Protein AF-A0A2D9XMW1-F1 (afdb_monomer_lite)

Radius of gyration: 30.94 Å; chains: 1; bounding box: 68×42×77 Å

Sequence (129 aa):
MAPSIVASFIDKTKERLKALTVGCVNLGFCFPYWMKLVQGGHTPEKAMQILNPESLIVMYLGAGLGYLLEWICVYISVTLTQKKNKSRLKSIEKEKQHLTEKWGVEVTGNYPVDEHGFLIKTDEAKPAV

Secondary structure (DSSP, 8-state):
-HHHHHHHHH--STT-HHHHHHHHHHHHHHHHHHHHHHHS-S-HHHHHHHT-HHHHHHHHHHHHHHHHHHHHHHHHHHHHHHHHHHHHHHHHHHHHHHHHHHH-GGGSS-S-B-TTS-B--GGG-PPP-

Foldseek 3Di:
DVLLVVLQVPQPDPVSVLSVLLVVQLCVQCVVLVVCCVVVDVDVVSVVVCVDPVNVVSSVVSNVVSNVVVVVVVVVVVVVVVVVVVVVVVVVVVVVVVCCVVPNPVVVPPADADPVRHGDPCVPCDPDD

pLDDT: mean 81.76, std 12.43, range [39.38, 95.81]

Structure (mmCIF, N/CA/C/O backbone):
data_AF-A0A2D9XMW1-F1
#
_entry.id   AF-A0A2D9XMW1-F1
#
loop_
_atom_site.group_PDB
_atom_site.id
_atom_site.type_symbol
_atom_site.label_atom_id
_atom_site.label_alt_id
_atom_site.label_comp_id
_atom_site.label_asym_id
_atom_site.label_entity_id
_atom_site.label_seq_id
_atom_site.pdbx_PDB_ins_code
_atom_site.Cartn_x
_atom_site.Cartn_y
_atom_site.Cartn_z
_atom_site.occupancy
_atom_site.B_iso_or_equiv
_atom_site.auth_seq_id
_atom_site.auth_comp_id
_atom_site.auth_asym_id
_atom_site.auth_atom_id
_atom_site.pdbx_PDB_model_num
ATOM 1 N N . MET A 1 1 ? 4.793 -2.100 -18.105 1.00 75.19 1 MET A N 1
ATOM 2 C CA . MET A 1 1 ? 3.389 -1.616 -18.061 1.00 75.19 1 MET A CA 1
ATOM 3 C C . MET A 1 1 ? 2.327 -2.712 -17.992 1.00 75.19 1 MET A C 1
ATOM 5 O O . MET A 1 1 ? 1.308 -2.472 -17.357 1.00 75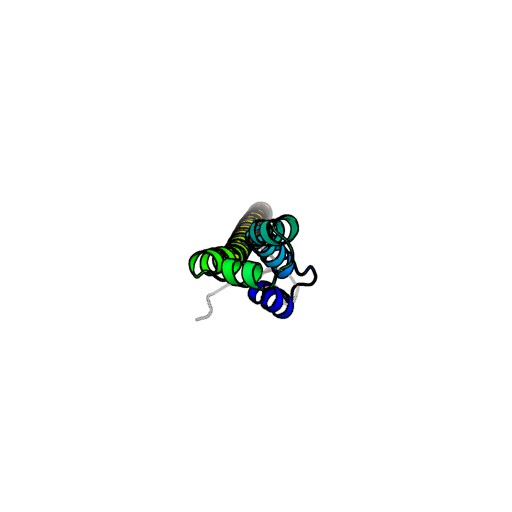.19 1 MET A O 1
ATOM 9 N N . ALA A 1 2 ? 2.534 -3.905 -18.572 1.00 76.56 2 ALA A N 1
ATOM 10 C CA . ALA A 1 2 ? 1.566 -5.012 -18.488 1.00 76.56 2 ALA A CA 1
ATOM 11 C C . ALA 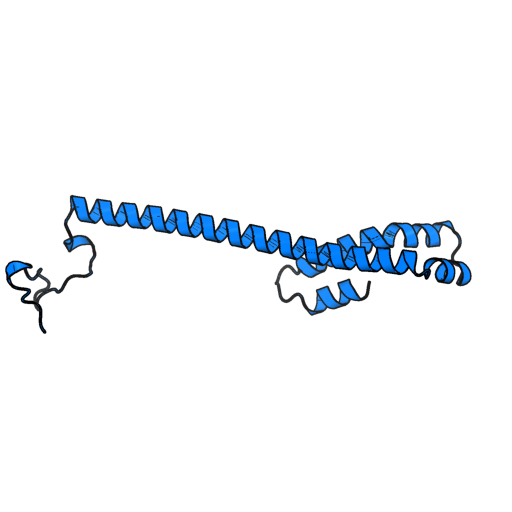A 1 2 ? 1.010 -5.289 -17.065 1.00 76.56 2 ALA A C 1
ATOM 13 O O . ALA A 1 2 ? -0.204 -5.441 -16.942 1.00 76.56 2 ALA A O 1
ATOM 14 N N . PRO A 1 3 ? 1.810 -5.232 -15.976 1.00 73.44 3 PRO A N 1
ATOM 15 C CA . PRO A 1 3 ? 1.284 -5.420 -14.618 1.00 73.44 3 PRO A CA 1
ATOM 16 C C . PRO A 1 3 ? 0.248 -4.374 -14.176 1.00 73.44 3 PRO A C 1
ATOM 18 O O . PRO A 1 3 ? -0.655 -4.696 -13.408 1.00 73.44 3 PRO A O 1
ATOM 21 N N . SER A 1 4 ? 0.358 -3.132 -14.660 1.00 77.38 4 SER A N 1
ATOM 22 C CA . SER A 1 4 ? -0.585 -2.046 -14.352 1.00 77.38 4 SER A CA 1
ATOM 23 C C . SER A 1 4 ? -1.886 -2.185 -15.140 1.00 77.38 4 SER A C 1
ATOM 25 O O . SER A 1 4 ? -2.957 -1.896 -14.618 1.00 77.38 4 SER A O 1
ATOM 27 N N . ILE A 1 5 ? -1.807 -2.688 -16.376 1.00 79.12 5 ILE A N 1
ATOM 28 C CA . ILE A 1 5 ? -2.988 -3.021 -17.184 1.00 79.12 5 ILE A CA 1
ATOM 29 C C . ILE A 1 5 ? -3.767 -4.144 -16.494 1.00 79.12 5 ILE A C 1
ATOM 31 O O . ILE A 1 5 ? -4.968 -4.021 -16.274 1.00 79.12 5 ILE A O 1
ATOM 35 N N . VAL A 1 6 ? -3.067 -5.195 -16.062 1.00 77.94 6 VAL A N 1
ATOM 36 C CA . VAL A 1 6 ? -3.658 -6.295 -15.288 1.00 77.94 6 VAL A CA 1
ATOM 37 C C . VAL A 1 6 ? -4.276 -5.785 -13.979 1.00 77.94 6 VAL A C 1
ATOM 39 O O . VAL A 1 6 ? -5.403 -6.158 -13.661 1.00 77.94 6 VAL A O 1
ATOM 42 N N . ALA A 1 7 ? -3.606 -4.873 -13.264 1.00 78.06 7 ALA A N 1
ATOM 43 C CA . ALA A 1 7 ? -4.168 -4.236 -12.069 1.00 78.06 7 ALA A CA 1
ATOM 44 C C . ALA A 1 7 ? -5.490 -3.511 -12.369 1.00 78.06 7 ALA A C 1
ATOM 46 O O . ALA A 1 7 ? -6.432 -3.612 -11.591 1.00 78.06 7 ALA A O 1
ATOM 47 N N . SER A 1 8 ? -5.581 -2.830 -13.515 1.00 76.00 8 SER A N 1
ATOM 48 C CA . SER A 1 8 ? -6.791 -2.123 -13.947 1.00 76.00 8 SER A CA 1
ATOM 49 C C . SER A 1 8 ? -7.969 -3.048 -14.257 1.00 76.00 8 SER A C 1
ATOM 51 O O . SER A 1 8 ? -9.110 -2.672 -14.001 1.00 76.00 8 SER A O 1
ATOM 53 N N . PHE A 1 9 ? -7.708 -4.263 -14.747 1.00 81.81 9 PHE A N 1
ATOM 54 C CA . PHE A 1 9 ? -8.751 -5.271 -14.966 1.00 81.81 9 PHE A CA 1
ATOM 55 C C . PHE A 1 9 ? -9.171 -5.998 -13.684 1.00 81.81 9 PHE A C 1
ATOM 57 O O . PHE A 1 9 ? -10.329 -6.390 -13.548 1.00 81.81 9 PHE A O 1
ATOM 64 N N . ILE A 1 10 ? -8.241 -6.201 -12.750 1.00 83.50 10 ILE A N 1
ATOM 65 C CA . ILE A 1 10 ? -8.499 -6.918 -11.494 1.00 83.50 10 ILE A CA 1
ATOM 66 C C . ILE A 1 10 ? -9.185 -6.020 -10.459 1.00 83.50 10 ILE A C 1
ATOM 68 O O . ILE A 1 10 ? -9.918 -6.519 -9.603 1.00 83.50 10 ILE A O 1
ATOM 72 N N . ASP A 1 11 ? -8.956 -4.708 -10.512 1.00 78.50 11 ASP A N 1
ATOM 73 C CA . ASP A 1 11 ? -9.514 -3.769 -9.549 1.00 78.50 11 ASP A CA 1
ATOM 74 C C . ASP A 1 11 ? -11.032 -3.594 -9.730 1.00 78.50 11 ASP A C 1
ATOM 76 O O . ASP A 1 11 ? -11.515 -2.896 -10.622 1.00 78.50 11 ASP A O 1
ATOM 80 N N . LYS A 1 12 ? -11.794 -4.245 -8.845 1.00 76.00 12 LYS A N 1
ATOM 81 C CA . LYS A 1 12 ? -13.262 -4.175 -8.786 1.00 76.00 12 LYS A CA 1
ATOM 82 C C . LYS A 1 12 ? -13.773 -3.025 -7.914 1.00 76.00 12 LYS A C 1
ATOM 84 O O . LYS A 1 12 ? -14.985 -2.878 -7.764 1.00 76.00 12 LYS A O 1
ATOM 89 N N . THR A 1 13 ? -12.890 -2.235 -7.297 1.00 78.31 13 THR A N 1
ATOM 90 C CA . THR A 1 13 ? -13.318 -1.113 -6.454 1.00 78.31 13 THR A CA 1
ATOM 91 C C . THR A 1 13 ? -13.872 0.025 -7.312 1.00 78.31 13 THR A C 1
ATOM 93 O O . THR A 1 13 ? -13.389 0.287 -8.413 1.00 78.31 13 THR A O 1
ATOM 96 N N . LYS A 1 14 ? -14.905 0.720 -6.816 1.00 76.44 14 LYS A N 1
ATOM 97 C CA . LYS A 1 14 ? -15.588 1.795 -7.561 1.00 76.44 14 LYS A CA 1
ATOM 98 C C . LYS A 1 14 ? -14.636 2.932 -7.952 1.00 76.44 14 LYS A C 1
ATOM 100 O O . LYS A 1 14 ? -14.769 3.499 -9.030 1.00 76.44 14 LYS A O 1
ATOM 105 N N . GLU A 1 15 ? -13.679 3.234 -7.080 1.00 81.31 15 GLU A N 1
ATOM 106 C CA . GLU A 1 15 ? -12.705 4.318 -7.251 1.00 81.31 15 GLU A CA 1
ATOM 107 C C . GLU A 1 15 ? -11.423 3.878 -7.974 1.00 81.31 15 GLU A C 1
ATOM 109 O O . GLU A 1 15 ? -10.613 4.721 -8.348 1.00 81.31 15 GLU A O 1
ATOM 114 N N . ARG A 1 16 ? -11.240 2.567 -8.198 1.00 82.69 16 ARG A N 1
ATOM 115 C CA . ARG A 1 16 ? -10.080 1.971 -8.881 1.00 82.69 16 ARG A CA 1
ATOM 116 C C . ARG A 1 16 ? -8.717 2.440 -8.347 1.00 82.69 16 ARG A C 1
ATOM 118 O O . ARG A 1 16 ? -7.760 2.642 -9.103 1.00 82.69 16 ARG A O 1
ATOM 125 N N . LEU A 1 17 ? -8.630 2.641 -7.031 1.00 84.56 17 LEU A N 1
ATOM 126 C CA . LEU A 1 17 ? -7.445 3.209 -6.382 1.00 84.56 17 LEU A CA 1
ATOM 127 C C . LEU A 1 17 ? -6.218 2.312 -6.544 1.00 84.56 17 LEU A C 1
ATOM 129 O O . LEU A 1 17 ? -5.114 2.816 -6.734 1.00 84.56 17 LEU A O 1
ATOM 133 N N . LYS A 1 18 ? -6.400 0.988 -6.546 1.00 84.69 18 LYS A N 1
ATOM 134 C CA . LYS A 1 18 ? -5.301 0.038 -6.734 1.00 84.69 18 LYS A CA 1
ATOM 135 C C . LYS A 1 18 ? -4.712 0.161 -8.131 1.00 84.69 18 LYS A C 1
ATOM 137 O O . LYS A 1 18 ? -3.492 0.232 -8.279 1.00 84.69 18 LYS A O 1
ATOM 142 N N . ALA A 1 19 ? -5.567 0.222 -9.149 1.00 87.06 19 ALA A N 1
ATOM 143 C CA . ALA A 1 19 ? -5.124 0.428 -10.522 1.00 87.06 19 ALA A CA 1
ATOM 144 C C . ALA A 1 19 ? -4.344 1.743 -10.673 1.00 87.06 19 ALA A C 1
ATOM 146 O O . ALA A 1 19 ? -3.301 1.768 -11.330 1.00 87.06 19 ALA A O 1
ATOM 147 N N . LEU A 1 20 ? -4.811 2.812 -10.020 1.00 88.19 20 LEU A N 1
ATOM 148 C CA . LEU A 1 20 ? -4.169 4.124 -10.053 1.00 88.19 20 LEU A CA 1
ATOM 149 C C . LEU A 1 20 ? -2.810 4.114 -9.342 1.00 88.19 20 LEU A C 1
ATOM 151 O O . LEU A 1 20 ? -1.819 4.541 -9.929 1.00 88.19 20 LEU A O 1
ATOM 155 N N . THR A 1 21 ? -2.715 3.574 -8.124 1.00 89.44 21 THR A N 1
ATOM 156 C CA . THR A 1 21 ? -1.447 3.494 -7.380 1.00 89.44 21 THR A CA 1
ATOM 157 C C . THR A 1 21 ? -0.416 2.642 -8.117 1.00 89.44 21 THR A C 1
ATOM 159 O O . THR A 1 21 ? 0.704 3.097 -8.350 1.00 89.44 21 THR A O 1
ATOM 162 N N . VAL A 1 22 ? -0.789 1.433 -8.552 1.00 90.38 22 VAL A N 1
ATOM 163 C CA . VAL A 1 22 ? 0.117 0.542 -9.296 1.00 90.38 22 VAL A CA 1
ATOM 164 C C . VAL A 1 22 ? 0.502 1.156 -10.645 1.00 90.38 22 VAL A C 1
ATOM 166 O O . VAL A 1 22 ? 1.645 1.027 -11.081 1.00 90.38 22 VAL A O 1
ATOM 169 N N . GLY A 1 23 ? -0.426 1.840 -11.316 1.00 89.19 23 GLY A N 1
ATOM 170 C CA . GLY A 1 23 ? -0.180 2.561 -12.563 1.00 89.19 23 GLY A CA 1
ATOM 171 C C . GLY A 1 23 ? 0.839 3.684 -12.400 1.00 89.19 23 GLY A C 1
ATOM 172 O O . GLY A 1 23 ? 1.859 3.682 -13.086 1.00 89.19 23 GLY A O 1
ATOM 173 N N . CYS A 1 24 ? 0.597 4.600 -11.463 1.00 90.12 24 CYS A N 1
ATOM 174 C CA . CYS A 1 24 ? 1.449 5.764 -11.225 1.00 90.12 24 CYS A CA 1
ATOM 175 C C . CYS A 1 24 ? 2.855 5.371 -10.762 1.00 90.12 24 CYS A C 1
ATOM 177 O O . CYS A 1 24 ? 3.835 5.913 -11.270 1.00 90.12 24 CYS A O 1
ATOM 179 N N . VAL A 1 25 ? 2.972 4.407 -9.842 1.00 92.25 25 VAL A N 1
ATOM 180 C CA . VAL A 1 25 ? 4.282 3.950 -9.352 1.00 92.25 25 VAL A CA 1
ATOM 181 C C . VAL A 1 25 ? 5.058 3.262 -10.474 1.00 92.25 25 VAL A C 1
ATOM 183 O O . VAL A 1 25 ? 6.206 3.618 -10.725 1.00 92.25 25 VAL A O 1
ATOM 186 N N . ASN A 1 26 ? 4.433 2.345 -11.221 1.00 91.06 26 ASN A N 1
ATOM 187 C CA . ASN A 1 26 ? 5.090 1.687 -12.353 1.00 91.06 26 ASN A CA 1
ATOM 188 C C . ASN A 1 26 ? 5.519 2.708 -13.424 1.00 91.06 26 ASN A C 1
ATOM 190 O O . ASN A 1 26 ? 6.633 2.636 -13.939 1.00 91.06 26 ASN A O 1
ATOM 194 N N . LEU A 1 27 ? 4.661 3.686 -13.740 1.00 89.19 27 LEU A N 1
ATOM 195 C CA . LEU A 1 27 ? 4.981 4.749 -14.695 1.00 89.19 27 LEU A CA 1
ATOM 196 C C . LEU A 1 27 ? 6.169 5.577 -14.211 1.00 89.19 27 LEU A C 1
ATOM 198 O O . LEU A 1 27 ? 7.072 5.817 -15.003 1.00 89.19 27 LEU A O 1
ATOM 202 N N . GLY A 1 28 ? 6.225 5.938 -12.927 1.00 89.75 28 GLY A N 1
ATOM 203 C CA . GLY A 1 28 ? 7.363 6.652 -12.343 1.00 89.75 28 GLY A CA 1
ATOM 204 C C . GLY A 1 28 ? 8.695 5.922 -12.539 1.00 89.75 28 GLY A C 1
ATOM 205 O O . GLY A 1 28 ? 9.689 6.544 -12.904 1.00 89.75 28 GLY A O 1
ATOM 206 N N . PHE A 1 29 ? 8.710 4.594 -12.395 1.00 88.75 29 PHE A N 1
ATOM 207 C CA . PHE A 1 29 ? 9.908 3.779 -12.636 1.00 88.75 29 PHE A CA 1
ATOM 208 C C . PHE A 1 29 ? 10.249 3.621 -14.124 1.00 88.75 29 PHE A C 1
ATOM 210 O O . PHE A 1 29 ? 11.423 3.545 -14.484 1.00 88.75 29 PHE A O 1
ATOM 217 N N . CYS A 1 30 ? 9.254 3.605 -15.011 1.00 87.88 30 CYS A N 1
ATOM 218 C CA . CYS A 1 30 ? 9.486 3.584 -16.458 1.00 87.88 30 CYS A CA 1
ATOM 219 C C . CYS A 1 30 ? 9.823 4.967 -17.046 1.00 87.88 30 CYS A C 1
ATOM 221 O O . CYS A 1 30 ? 10.427 5.043 -18.117 1.00 87.88 30 CYS A O 1
ATOM 223 N N . PHE A 1 31 ? 9.476 6.052 -16.352 1.00 89.50 31 PHE A N 1
ATOM 224 C CA . PHE A 1 31 ? 9.661 7.433 -16.792 1.00 89.50 31 PHE A CA 1
ATOM 225 C C . PHE A 1 31 ? 11.103 7.796 -17.196 1.00 89.50 31 PHE A C 1
ATOM 227 O O . PHE A 1 31 ? 11.271 8.343 -18.286 1.00 89.50 31 PHE A O 1
ATOM 234 N N . PRO A 1 32 ? 12.167 7.477 -16.426 1.00 87.62 32 PRO A N 1
ATOM 235 C CA . PRO A 1 32 ? 13.534 7.832 -16.822 1.00 87.62 32 PRO A CA 1
ATOM 236 C C . PRO A 1 32 ? 13.978 7.141 -18.117 1.00 87.62 32 PRO A C 1
ATOM 238 O O . PRO A 1 32 ? 14.693 7.733 -18.925 1.00 87.62 32 PRO A O 1
ATOM 241 N N . TYR A 1 33 ? 13.531 5.905 -18.348 1.00 85.94 33 TYR A N 1
ATOM 242 C CA . TYR A 1 33 ? 13.824 5.165 -19.577 1.00 85.94 33 TYR A CA 1
ATOM 243 C C . TYR A 1 33 ? 13.090 5.760 -20.775 1.00 85.94 33 TYR A C 1
ATOM 245 O O . TYR A 1 33 ? 13.672 5.904 -21.850 1.00 85.94 33 TYR A O 1
ATOM 253 N N . TRP A 1 34 ? 11.837 6.170 -20.571 1.00 85.44 34 TRP A N 1
ATOM 254 C CA . TRP A 1 34 ? 11.085 6.893 -21.587 1.00 85.44 34 TRP A CA 1
ATOM 255 C C . TRP A 1 34 ? 11.747 8.234 -21.930 1.00 85.44 34 TRP A C 1
ATOM 257 O O . TRP A 1 34 ? 11.953 8.524 -23.107 1.00 85.44 34 TRP A O 1
ATOM 267 N N . MET A 1 35 ? 12.189 8.999 -20.927 1.00 87.56 35 MET A N 1
ATOM 268 C CA . MET A 1 35 ? 12.890 10.269 -21.141 1.00 87.56 35 MET A CA 1
ATOM 269 C C . MET A 1 35 ? 14.202 10.081 -21.916 1.00 87.56 35 MET A C 1
ATOM 271 O O . MET A 1 35 ? 14.494 10.850 -22.833 1.00 87.56 35 MET A O 1
ATOM 275 N N . LYS A 1 36 ? 14.956 9.014 -21.615 1.00 84.69 36 LYS A N 1
ATOM 276 C CA . LYS A 1 36 ? 16.164 8.626 -22.366 1.00 84.69 36 LYS A CA 1
ATOM 277 C C . LYS A 1 36 ? 15.878 8.380 -23.848 1.00 84.69 36 LYS A C 1
ATOM 279 O O . LYS A 1 36 ? 16.700 8.736 -24.689 1.00 84.69 36 LYS A O 1
ATOM 284 N N . LEU A 1 37 ? 14.728 7.787 -24.167 1.00 85.06 37 LEU A N 1
ATOM 285 C CA . LEU A 1 37 ? 14.315 7.520 -25.545 1.00 85.06 37 LEU A CA 1
ATOM 286 C C . LEU A 1 37 ? 13.850 8.794 -26.266 1.00 85.06 37 LEU A C 1
ATOM 288 O O . LEU A 1 37 ? 14.160 8.977 -27.439 1.00 85.06 37 LEU A O 1
ATOM 292 N N . VAL A 1 38 ? 13.140 9.686 -25.568 1.00 86.38 38 VAL A N 1
ATOM 293 C CA . VAL A 1 38 ? 12.677 10.968 -26.126 1.00 86.38 38 VAL A CA 1
ATOM 294 C C . VAL A 1 38 ? 13.852 11.901 -26.430 1.00 86.38 38 VAL A C 1
ATOM 296 O O . VAL A 1 38 ? 13.900 12.497 -27.499 1.00 86.38 38 VAL A O 1
ATOM 299 N N . GLN A 1 39 ? 14.828 12.000 -25.525 1.00 85.12 39 GLN A N 1
ATOM 300 C CA . GLN A 1 39 ? 16.002 12.863 -25.708 1.00 85.12 39 GLN A CA 1
ATOM 301 C C . GLN A 1 39 ? 17.072 12.245 -26.621 1.00 85.12 39 GLN A C 1
ATOM 303 O O . GLN A 1 39 ? 17.849 12.961 -27.245 1.00 85.12 39 GLN A O 1
ATOM 308 N N . GLY A 1 40 ? 17.148 10.914 -26.678 1.00 73.81 40 GLY A N 1
ATOM 309 C CA . GLY A 1 40 ? 18.234 10.182 -27.329 1.00 73.81 40 GLY A CA 1
ATOM 310 C C . GLY A 1 40 ? 18.074 9.943 -28.831 1.00 73.81 40 GLY A C 1
ATOM 311 O O . GLY A 1 40 ? 18.980 9.336 -29.408 1.00 73.81 40 GLY A O 1
ATOM 312 N N . GLY A 1 41 ? 16.970 10.393 -29.435 1.00 71.62 41 GLY A N 1
ATOM 313 C CA . GLY A 1 41 ? 16.571 10.082 -30.808 1.00 71.62 41 GLY A CA 1
ATOM 314 C C . GLY A 1 41 ? 15.701 8.824 -30.878 1.00 71.62 41 GLY A C 1
ATOM 315 O O . GLY A 1 41 ? 16.010 7.805 -30.260 1.00 71.62 41 GLY A O 1
ATOM 316 N N . HIS A 1 42 ? 14.601 8.898 -31.632 1.00 75.75 42 HIS A N 1
ATOM 317 C CA . HIS A 1 42 ? 13.604 7.831 -31.772 1.00 75.75 42 HIS A CA 1
ATOM 318 C C . HIS A 1 42 ? 14.068 6.712 -32.718 1.00 75.75 42 HIS A C 1
ATOM 320 O O . HIS A 1 42 ? 13.404 6.421 -33.711 1.00 75.75 42 HIS A O 1
ATOM 326 N N . THR A 1 43 ? 15.219 6.099 -32.442 1.00 82.19 43 THR A N 1
ATOM 327 C CA . THR A 1 43 ? 15.710 4.965 -33.231 1.00 82.19 43 THR A CA 1
ATOM 328 C C . THR A 1 43 ? 15.388 3.628 -32.554 1.00 82.19 43 THR A C 1
ATOM 330 O O . THR A 1 43 ? 15.476 3.511 -31.323 1.00 82.19 43 THR A O 1
ATOM 333 N N . PRO A 1 44 ? 15.006 2.595 -33.328 1.00 76.75 44 PRO A N 1
ATOM 334 C CA . PRO A 1 44 ? 14.681 1.277 -32.786 1.00 76.75 44 PRO A CA 1
ATOM 335 C C . PRO A 1 44 ? 15.875 0.622 -32.071 1.00 76.75 44 PRO A C 1
ATOM 337 O O . PRO A 1 44 ? 15.685 -0.087 -31.084 1.00 76.75 44 PRO A O 1
ATOM 340 N N . GLU A 1 45 ? 17.112 0.924 -32.472 1.00 80.38 45 GLU A N 1
ATOM 341 C CA . GLU A 1 45 ? 18.325 0.413 -31.822 1.00 80.38 45 GLU A CA 1
ATOM 342 C C . GLU A 1 45 ? 18.448 0.903 -30.372 1.00 80.38 45 GLU A C 1
ATOM 344 O O . GLU A 1 45 ? 18.849 0.147 -29.484 1.00 80.38 45 GLU A O 1
ATOM 349 N N . LYS A 1 46 ? 18.053 2.152 -30.093 1.00 76.19 46 LYS A N 1
ATOM 350 C CA . LYS A 1 46 ? 18.065 2.688 -28.724 1.00 76.19 46 LYS A CA 1
ATOM 351 C C . LYS A 1 46 ? 16.943 2.135 -27.862 1.00 76.19 46 LYS A C 1
ATOM 353 O O . LYS A 1 46 ? 17.144 1.945 -26.664 1.00 76.19 46 LYS A O 1
ATOM 358 N N . ALA A 1 47 ? 15.792 1.826 -28.454 1.00 77.38 47 ALA A N 1
ATOM 359 C CA . ALA A 1 47 ? 14.730 1.118 -27.746 1.00 77.38 47 ALA A CA 1
ATOM 360 C C . ALA A 1 47 ? 15.194 -0.285 -27.313 1.00 77.38 47 ALA A C 1
ATOM 362 O O . ALA A 1 47 ? 14.942 -0.692 -26.180 1.00 77.38 47 ALA A O 1
ATOM 363 N N . MET A 1 48 ? 15.953 -0.982 -28.164 1.00 81.38 48 MET A N 1
ATOM 364 C CA . MET A 1 48 ? 16.537 -2.286 -27.831 1.00 81.38 48 MET A CA 1
ATOM 365 C C . MET A 1 48 ? 17.610 -2.196 -26.740 1.00 81.38 48 MET A C 1
ATOM 367 O O . MET A 1 48 ? 17.649 -3.053 -25.864 1.00 81.38 48 MET A O 1
ATOM 371 N N . GLN A 1 49 ? 18.418 -1.130 -26.711 1.00 79.25 49 GLN A N 1
ATOM 372 C CA . GLN A 1 49 ? 19.368 -0.889 -25.611 1.00 79.25 49 GLN A CA 1
ATOM 373 C C . GLN A 1 49 ? 18.686 -0.640 -24.258 1.00 79.25 49 GLN A C 1
ATOM 375 O O . GLN A 1 49 ? 19.279 -0.878 -23.209 1.00 79.25 49 GLN A O 1
ATOM 380 N N . ILE A 1 50 ? 17.443 -0.153 -24.251 1.00 78.81 50 ILE A N 1
ATOM 381 C CA . ILE A 1 50 ? 16.650 -0.008 -23.022 1.00 78.81 50 ILE A CA 1
ATOM 382 C C . ILE A 1 50 ? 16.117 -1.367 -22.551 1.00 78.81 50 ILE A C 1
ATOM 384 O O . ILE A 1 50 ? 15.790 -1.507 -21.376 1.00 78.81 50 ILE A O 1
ATOM 388 N N . LEU A 1 51 ? 16.079 -2.385 -23.411 1.00 81.50 51 LEU A N 1
ATOM 389 C CA . LEU A 1 51 ? 15.620 -3.736 -23.090 1.00 81.50 51 LEU A CA 1
ATOM 390 C C . LEU A 1 51 ? 16.727 -4.619 -22.481 1.00 81.50 51 LEU A C 1
ATOM 392 O O . LEU A 1 51 ? 16.750 -5.832 -22.674 1.00 81.50 51 LEU A O 1
ATOM 396 N N . ASN A 1 52 ? 17.649 -4.011 -21.735 1.00 86.06 52 ASN A N 1
ATOM 397 C 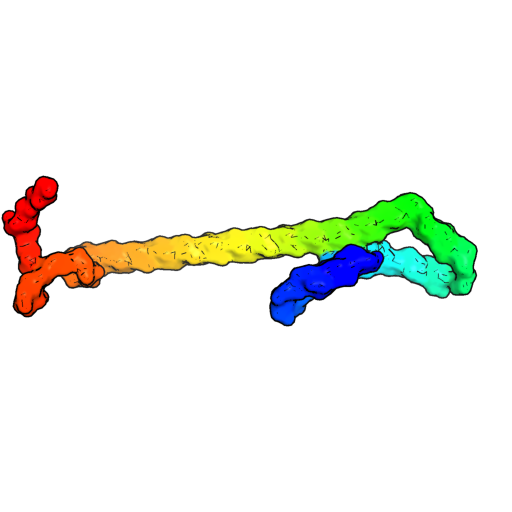CA . ASN A 1 52 ? 18.650 -4.737 -20.966 1.00 86.06 52 ASN A CA 1
ATOM 398 C C . ASN A 1 52 ? 18.002 -5.464 -19.765 1.00 86.06 52 ASN A C 1
ATOM 400 O O . ASN A 1 52 ? 16.985 -5.020 -19.227 1.00 86.06 52 ASN A O 1
ATOM 404 N N . PRO A 1 53 ? 18.587 -6.574 -19.288 1.00 84.38 53 PRO A N 1
ATOM 405 C CA . PRO A 1 53 ? 18.040 -7.320 -18.153 1.00 84.38 53 PRO A CA 1
ATOM 406 C C . PRO A 1 53 ? 17.927 -6.469 -16.878 1.00 84.38 53 PRO A C 1
ATOM 408 O O . PRO A 1 53 ? 16.938 -6.569 -16.155 1.00 84.38 53 PRO A O 1
ATOM 411 N N . GLU A 1 54 ? 18.883 -5.571 -16.631 1.00 86.12 54 GLU A N 1
ATOM 412 C CA . GLU A 1 54 ? 18.865 -4.668 -15.472 1.00 86.12 54 GLU A CA 1
ATOM 413 C C . GLU A 1 54 ? 17.675 -3.699 -15.491 1.00 86.12 54 GLU A C 1
ATOM 415 O O . GLU A 1 54 ? 16.980 -3.530 -14.489 1.00 86.12 54 GLU A O 1
ATOM 420 N N . SER A 1 55 ? 17.397 -3.074 -16.636 1.00 85.00 55 SER A N 1
ATOM 421 C CA . SER A 1 55 ? 16.285 -2.130 -16.775 1.00 85.00 55 SER A CA 1
ATOM 422 C C . SER A 1 55 ? 14.934 -2.829 -16.686 1.00 85.00 55 SER A C 1
ATOM 424 O O . SER A 1 55 ? 14.015 -2.287 -16.075 1.00 85.00 55 SER A O 1
ATOM 426 N N . LEU A 1 56 ? 14.812 -4.049 -17.218 1.00 85.44 56 LEU A N 1
ATOM 427 C CA . LEU A 1 56 ? 13.606 -4.859 -17.049 1.00 85.44 56 LEU A CA 1
ATOM 428 C C . LEU A 1 56 ? 13.328 -5.148 -15.570 1.00 85.44 56 LEU A C 1
ATOM 430 O O . LEU A 1 56 ? 12.194 -4.965 -15.127 1.00 85.44 56 LEU A O 1
ATOM 434 N N . ILE A 1 57 ? 14.349 -5.521 -14.791 1.00 88.12 57 ILE A N 1
ATOM 435 C CA . ILE A 1 57 ? 14.205 -5.749 -13.346 1.00 88.12 57 ILE A CA 1
ATOM 436 C C . ILE A 1 57 ? 13.679 -4.488 -12.657 1.00 88.12 57 ILE A C 1
ATOM 438 O O . ILE A 1 57 ? 12.702 -4.566 -11.917 1.00 88.12 57 ILE A O 1
ATOM 442 N N . VAL A 1 58 ? 14.256 -3.317 -12.941 1.00 87.88 58 VAL A N 1
ATOM 443 C CA . VAL A 1 58 ? 13.819 -2.043 -12.343 1.00 87.88 58 VAL A CA 1
ATOM 444 C C . VAL A 1 58 ? 12.370 -1.702 -12.713 1.00 87.88 58 VAL A C 1
ATOM 446 O O . VAL A 1 58 ? 11.591 -1.297 -11.848 1.00 87.88 58 VAL A O 1
ATOM 449 N N . MET A 1 59 ? 11.967 -1.911 -13.969 1.00 85.94 59 MET A N 1
ATOM 450 C CA . MET A 1 59 ? 10.583 -1.674 -14.400 1.00 85.94 59 MET A CA 1
ATOM 451 C C . MET A 1 59 ? 9.591 -2.618 -13.705 1.00 85.94 59 MET A C 1
ATOM 453 O O . MET A 1 59 ? 8.522 -2.188 -13.271 1.00 85.94 59 MET A O 1
ATOM 457 N N . TYR A 1 60 ? 9.930 -3.902 -13.558 1.00 87.81 60 TYR A N 1
ATOM 458 C CA . TYR A 1 60 ? 9.076 -4.853 -12.840 1.00 87.81 60 TYR A CA 1
ATOM 459 C C . TYR A 1 60 ? 9.077 -4.624 -11.323 1.00 87.81 60 TYR A C 1
ATOM 461 O O . TYR A 1 60 ? 8.037 -4.808 -10.687 1.00 87.81 60 TYR A O 1
ATOM 469 N N . LEU A 1 61 ? 10.182 -4.146 -10.745 1.00 89.69 61 LEU A N 1
ATOM 470 C CA . LEU A 1 61 ? 10.239 -3.713 -9.347 1.00 89.69 61 LEU A CA 1
ATOM 471 C C . LEU A 1 61 ? 9.286 -2.547 -9.082 1.00 89.69 61 LEU A C 1
ATOM 473 O O . LEU A 1 61 ? 8.575 -2.575 -8.081 1.00 89.69 61 LEU A O 1
ATOM 477 N N . GLY A 1 62 ? 9.195 -1.572 -9.992 1.00 88.19 62 GLY A N 1
ATOM 478 C CA . GLY A 1 62 ? 8.219 -0.483 -9.888 1.00 88.19 62 GLY A CA 1
ATOM 479 C C . GLY A 1 62 ? 6.776 -0.990 -9.809 1.00 88.19 62 GLY A C 1
ATOM 480 O O . GLY A 1 62 ? 5.996 -0.546 -8.965 1.00 88.19 62 GLY A O 1
ATOM 481 N N . ALA A 1 63 ? 6.423 -1.988 -10.625 1.00 86.31 63 ALA A N 1
ATOM 482 C CA . ALA A 1 63 ? 5.119 -2.641 -10.533 1.00 86.31 63 ALA A CA 1
ATOM 483 C C . ALA A 1 63 ? 4.913 -3.360 -9.188 1.00 86.31 63 ALA A C 1
ATOM 485 O O . ALA A 1 63 ? 3.866 -3.191 -8.562 1.00 86.31 63 ALA A O 1
ATOM 486 N N . GLY A 1 64 ? 5.903 -4.13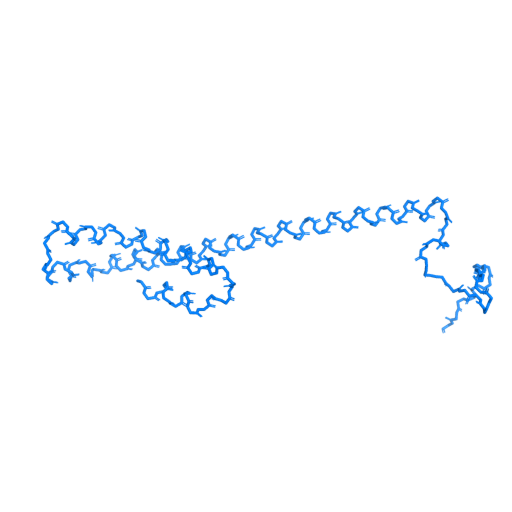4 -8.732 1.00 89.00 64 GLY A N 1
ATOM 487 C CA . GLY A 1 64 ? 5.846 -4.849 -7.453 1.00 89.00 64 GLY A CA 1
ATOM 488 C C . GLY A 1 64 ? 5.703 -3.911 -6.252 1.00 89.00 64 GLY A C 1
ATOM 489 O O . GLY A 1 64 ? 4.869 -4.146 -5.379 1.00 89.00 64 GLY A O 1
ATOM 490 N N . LEU A 1 65 ? 6.443 -2.800 -6.244 1.00 92.56 65 LEU A N 1
ATOM 491 C CA . LEU A 1 65 ? 6.340 -1.764 -5.217 1.00 92.56 65 LEU A CA 1
ATOM 492 C C . LEU A 1 65 ? 4.963 -1.101 -5.201 1.00 92.56 65 LEU A C 1
ATOM 494 O O . LEU A 1 65 ? 4.429 -0.839 -4.127 1.00 92.56 65 LEU A O 1
ATOM 498 N N . GLY A 1 66 ? 4.355 -0.881 -6.370 1.00 89.88 66 GLY A N 1
ATOM 499 C CA . GLY A 1 66 ? 2.984 -0.382 -6.458 1.00 89.88 66 GLY A CA 1
ATOM 500 C C . GLY A 1 66 ? 1.979 -1.290 -5.741 1.00 89.88 66 GLY A C 1
ATOM 501 O O . GLY A 1 66 ? 1.140 -0.803 -4.985 1.00 89.88 66 GLY A O 1
ATOM 502 N N . TYR A 1 67 ? 2.089 -2.611 -5.927 1.00 89.81 67 TYR A N 1
ATOM 503 C CA . TYR A 1 67 ? 1.241 -3.584 -5.224 1.00 89.81 67 TYR A CA 1
ATOM 504 C C . TYR A 1 67 ? 1.524 -3.623 -3.722 1.00 89.81 67 TYR A C 1
ATOM 506 O O . TYR A 1 67 ? 0.597 -3.682 -2.917 1.00 89.81 67 TYR A O 1
ATOM 514 N N . LEU A 1 68 ? 2.798 -3.551 -3.337 1.00 93.12 68 LEU A N 1
ATOM 515 C CA . LEU A 1 68 ? 3.200 -3.528 -1.935 1.00 93.12 68 LEU A CA 1
ATOM 516 C C . LEU A 1 68 ? 2.623 -2.301 -1.211 1.00 93.12 68 LEU A C 1
ATOM 518 O O . LEU A 1 68 ? 2.097 -2.428 -0.106 1.00 93.12 68 LEU A O 1
ATOM 522 N N . LEU A 1 69 ? 2.664 -1.125 -1.844 1.00 92.31 69 LEU A N 1
ATOM 523 C CA . LEU A 1 69 ? 2.073 0.099 -1.299 1.00 92.31 69 LEU A CA 1
ATOM 524 C C . LEU A 1 69 ? 0.557 -0.017 -1.122 1.00 92.31 69 LEU A C 1
ATOM 526 O O . LEU A 1 69 ? 0.032 0.393 -0.084 1.00 92.31 69 LEU A O 1
ATOM 530 N N . GLU A 1 70 ? -0.139 -0.604 -2.097 1.00 89.62 70 GLU A N 1
ATO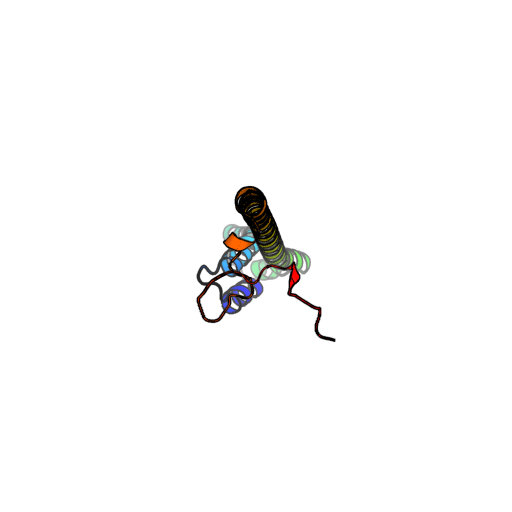M 531 C CA . GLU A 1 70 ? -1.578 -0.857 -1.989 1.00 89.62 70 GLU A CA 1
ATOM 532 C C . GLU A 1 70 ? -1.899 -1.742 -0.780 1.00 89.62 70 GLU A C 1
ATOM 534 O O . GLU A 1 70 ? -2.729 -1.375 0.053 1.00 89.62 70 GLU A O 1
ATOM 539 N N . TRP A 1 71 ? -1.184 -2.857 -0.623 1.00 90.75 71 TRP A N 1
ATOM 540 C CA . TRP A 1 71 ? -1.373 -3.764 0.508 1.00 90.75 71 TRP A CA 1
ATOM 541 C C . TRP A 1 71 ? -1.137 -3.100 1.860 1.00 90.75 71 TRP A C 1
ATOM 543 O O . TRP A 1 71 ? -1.939 -3.284 2.778 1.00 90.75 71 TRP A O 1
ATOM 553 N N . ILE A 1 72 ? -0.078 -2.298 1.989 1.00 94.31 72 ILE A N 1
ATOM 554 C CA . ILE A 1 72 ? 0.197 -1.562 3.228 1.00 94.31 72 ILE A CA 1
ATOM 555 C C . ILE A 1 72 ? -0.955 -0.606 3.549 1.00 94.31 72 ILE A C 1
ATOM 557 O O . ILE A 1 72 ? -1.428 -0.567 4.688 1.00 94.31 72 ILE A O 1
ATOM 561 N N . CYS A 1 73 ? -1.437 0.143 2.557 1.00 91.00 73 CYS A N 1
ATOM 562 C CA . CYS A 1 73 ? -2.512 1.110 2.756 1.00 91.00 73 CYS A CA 1
ATOM 563 C C . CYS A 1 73 ? -3.817 0.428 3.203 1.00 91.00 73 CYS A C 1
ATOM 565 O O . CYS A 1 73 ? -4.450 0.858 4.177 1.00 91.00 73 CYS A O 1
ATOM 567 N N . VAL A 1 74 ? -4.184 -0.682 2.554 1.00 90.31 74 VAL A N 1
ATOM 568 C CA . VAL A 1 74 ? -5.355 -1.490 2.925 1.00 90.31 74 VAL A CA 1
ATOM 569 C C . VAL A 1 74 ? -5.204 -2.052 4.339 1.00 90.31 74 VAL A C 1
ATOM 571 O O . VAL A 1 74 ? -6.119 -1.917 5.156 1.00 90.31 74 VAL A O 1
ATOM 574 N N . TYR A 1 75 ? -4.042 -2.617 4.669 1.00 93.94 75 TYR A N 1
ATOM 575 C CA . TYR A 1 75 ? -3.777 -3.190 5.989 1.00 93.94 75 TYR A CA 1
ATOM 576 C C . TYR A 1 75 ? -3.924 -2.158 7.116 1.00 93.94 75 TYR A C 1
ATOM 578 O O . TYR A 1 75 ? -4.596 -2.409 8.125 1.00 93.94 75 TYR A O 1
ATOM 586 N N . ILE A 1 76 ? -3.348 -0.966 6.933 1.00 95.56 76 ILE A N 1
ATOM 587 C CA . ILE A 1 76 ? -3.468 0.136 7.894 1.00 95.56 76 ILE A CA 1
ATOM 588 C C . ILE A 1 76 ? -4.935 0.554 8.043 1.00 95.56 76 ILE A C 1
ATOM 590 O O . ILE A 1 76 ? -5.431 0.679 9.166 1.00 95.56 76 ILE A O 1
ATOM 594 N N . SER A 1 77 ? -5.651 0.713 6.930 1.00 93.19 77 SER A N 1
ATOM 595 C CA . SER A 1 77 ? -7.048 1.165 6.921 1.00 93.19 77 SER A CA 1
ATOM 596 C C . SER A 1 77 ? -7.974 0.201 7.667 1.00 93.19 77 SER A C 1
ATOM 598 O O . SER A 1 77 ? -8.788 0.619 8.501 1.00 93.19 77 SER A O 1
ATOM 600 N N . VAL A 1 78 ? -7.805 -1.104 7.438 1.00 93.94 78 VAL A N 1
ATOM 601 C CA . VAL A 1 78 ? -8.547 -2.156 8.146 1.00 93.94 78 VAL A CA 1
ATOM 602 C C . VAL A 1 78 ? -8.213 -2.138 9.636 1.00 93.94 78 VAL A C 1
ATOM 604 O O . VAL A 1 78 ? -9.119 -2.134 10.472 1.00 93.94 78 VAL A O 1
ATOM 607 N N . THR A 1 79 ? -6.930 -2.055 9.990 1.00 94.94 79 THR A N 1
ATOM 608 C CA . THR A 1 79 ? -6.487 -2.056 11.391 1.00 94.94 79 THR A CA 1
ATOM 609 C C . THR A 1 79 ? -7.046 -0.865 12.173 1.00 94.94 79 THR A C 1
ATOM 611 O O . THR A 1 79 ? -7.532 -1.024 13.296 1.00 94.94 79 THR A O 1
ATOM 614 N N . LEU A 1 80 ? -7.015 0.336 11.588 1.00 95.81 80 LEU A N 1
ATOM 615 C CA . LEU A 1 80 ? -7.562 1.544 12.212 1.00 95.81 80 LEU A CA 1
ATOM 616 C C . LEU A 1 80 ? -9.076 1.447 12.400 1.00 95.81 80 LEU A C 1
ATOM 618 O O . LEU A 1 80 ? -9.590 1.792 13.467 1.00 95.81 80 LEU A O 1
ATOM 622 N N . THR A 1 81 ? -9.785 0.935 11.396 1.00 95.00 81 THR A N 1
ATOM 623 C CA . THR A 1 81 ? -11.240 0.751 11.456 1.00 95.00 81 THR A CA 1
ATOM 624 C C . THR A 1 81 ? -11.628 -0.255 12.535 1.00 95.00 81 THR A C 1
ATOM 626 O O . THR A 1 81 ? -12.497 0.026 13.360 1.00 95.00 81 THR A O 1
ATOM 629 N N . GLN A 1 82 ? -10.934 -1.393 12.617 1.00 94.88 82 GLN A N 1
ATOM 630 C CA . GLN A 1 82 ? -11.185 -2.383 13.664 1.00 94.88 82 GLN A CA 1
ATOM 631 C C . GLN A 1 82 ? -10.915 -1.826 15.066 1.00 94.88 82 GLN A C 1
ATOM 633 O O . GLN A 1 82 ? -11.712 -2.050 15.977 1.00 94.88 82 GLN A O 1
ATOM 638 N N . LYS A 1 83 ? -9.825 -1.069 15.252 1.00 94.69 83 LYS A N 1
ATOM 639 C CA . LYS A 1 83 ? -9.522 -0.415 16.536 1.00 94.69 83 LYS A CA 1
ATOM 640 C C . LYS A 1 83 ? -10.621 0.568 16.941 1.00 94.69 83 LYS A C 1
ATOM 642 O O . LYS A 1 83 ? -11.074 0.532 18.085 1.00 94.69 83 LYS A O 1
ATOM 647 N N . LYS A 1 84 ? -11.091 1.402 16.006 1.00 94.06 84 LYS A N 1
ATOM 648 C CA . LYS A 1 84 ? -12.210 2.327 16.242 1.00 94.06 84 LYS A CA 1
ATOM 649 C C . LYS A 1 84 ? -13.481 1.572 16.628 1.00 94.06 84 LYS A C 1
ATOM 651 O O . LYS A 1 84 ? -14.092 1.910 17.637 1.00 94.06 84 LYS A O 1
ATOM 656 N N . ASN A 1 85 ? -13.835 0.519 15.894 1.00 93.81 85 ASN A N 1
ATOM 657 C CA . ASN A 1 85 ? -15.034 -0.275 16.168 1.00 93.81 85 ASN A CA 1
ATOM 658 C C . ASN A 1 85 ? -14.977 -0.950 17.544 1.00 93.81 85 ASN A C 1
ATOM 660 O O . ASN A 1 85 ? -15.937 -0.859 18.301 1.00 93.81 85 ASN A O 1
ATOM 664 N N . LYS A 1 86 ? -13.835 -1.542 17.919 1.00 95.06 86 LYS A N 1
ATOM 665 C CA . LYS A 1 86 ? -13.636 -2.119 19.260 1.00 95.06 86 LYS A CA 1
ATOM 666 C C . LYS A 1 86 ? -13.758 -1.068 20.366 1.00 95.06 86 LYS A C 1
ATOM 668 O O . LYS A 1 86 ? -14.362 -1.340 21.398 1.00 95.06 86 LYS A O 1
ATOM 673 N N . SER A 1 87 ? -13.222 0.134 20.147 1.00 93.81 87 SER A N 1
ATOM 674 C CA . SER A 1 87 ? -13.351 1.244 21.100 1.00 93.81 87 SER A CA 1
ATOM 675 C C . SER A 1 87 ? -14.811 1.674 21.284 1.00 93.81 87 SER A C 1
ATOM 677 O O . SER A 1 87 ? -15.275 1.793 22.415 1.00 93.81 87 SER A O 1
ATOM 679 N N . ARG A 1 88 ? -15.563 1.817 20.181 1.00 93.88 88 ARG A N 1
ATOM 680 C CA . ARG A 1 88 ? -16.999 2.149 20.220 1.00 93.88 88 ARG A CA 1
ATOM 681 C C . ARG A 1 88 ? -17.834 1.056 20.885 1.00 93.88 88 ARG A C 1
ATOM 683 O O . ARG A 1 88 ? -18.722 1.365 21.667 1.00 93.88 88 ARG A O 1
ATOM 690 N N . LEU A 1 89 ? -17.536 -0.216 20.624 1.00 94.94 89 LEU A N 1
ATOM 691 C CA . LEU A 1 89 ? -18.193 -1.325 21.322 1.00 94.94 89 LEU A CA 1
ATOM 692 C C . LEU A 1 89 ? -17.932 -1.260 22.827 1.00 94.94 89 LEU A C 1
ATOM 694 O O . LEU A 1 89 ? -18.862 -1.380 23.613 1.00 94.94 89 LEU A O 1
ATOM 698 N N . LYS A 1 90 ? -16.688 -0.988 23.236 1.00 95.25 90 LYS A N 1
ATOM 699 C CA . LYS A 1 90 ? -16.334 -0.856 24.653 1.00 95.25 90 LYS A CA 1
ATOM 700 C C . LYS A 1 90 ? -17.036 0.325 25.329 1.00 95.25 90 LYS A C 1
ATOM 702 O O . LYS A 1 90 ? -17.386 0.212 26.499 1.00 95.25 90 LYS A O 1
ATOM 707 N N . SER A 1 91 ? -17.229 1.452 24.639 1.00 94.25 91 SER A N 1
ATOM 708 C CA . SER A 1 91 ? -17.976 2.583 25.206 1.00 94.25 91 SER A CA 1
ATOM 709 C C . SER A 1 91 ? -19.459 2.260 25.368 1.00 94.25 91 SER A C 1
ATOM 711 O O . SER A 1 91 ? -20.012 2.541 26.423 1.00 94.25 91 SER A O 1
ATOM 713 N N . ILE A 1 92 ? -20.068 1.613 24.368 1.00 93.19 92 ILE A N 1
ATOM 714 C CA . ILE A 1 92 ? -21.469 1.172 24.437 1.00 93.19 92 ILE A CA 1
ATOM 715 C C . ILE A 1 92 ? -21.656 0.165 25.575 1.00 93.19 92 ILE A C 1
ATOM 717 O O . ILE A 1 92 ? -22.609 0.267 26.335 1.00 93.19 92 ILE A O 1
ATOM 721 N N . GLU A 1 93 ? -20.734 -0.785 25.728 1.00 92.88 93 GLU A N 1
ATOM 722 C CA . GLU A 1 93 ? -20.815 -1.791 26.789 1.00 92.88 93 GLU A CA 1
ATOM 723 C C . GLU A 1 93 ? -20.718 -1.164 28.184 1.00 92.88 93 GLU A C 1
ATOM 725 O O . GLU A 1 93 ? -21.496 -1.497 29.072 1.00 92.88 93 GLU A O 1
ATOM 730 N N . LYS A 1 94 ? -19.821 -0.187 28.368 1.00 93.88 94 LYS A N 1
ATOM 731 C CA . LYS A 1 94 ? -19.745 0.585 29.617 1.00 93.88 94 LYS A CA 1
ATOM 732 C C . LYS A 1 94 ? -21.041 1.332 29.915 1.00 93.88 94 LYS A C 1
ATOM 734 O O . LYS A 1 94 ? -21.462 1.387 31.063 1.00 93.88 94 LYS A O 1
ATOM 739 N N . GLU A 1 95 ? -21.660 1.917 28.895 1.00 90.94 95 GLU A N 1
ATOM 740 C CA . GLU A 1 95 ? -22.923 2.637 29.046 1.00 90.94 95 GLU A CA 1
ATOM 741 C C . GLU A 1 95 ? -24.069 1.685 29.410 1.00 90.94 95 GLU A C 1
ATOM 743 O O . GLU A 1 95 ? -24.822 1.965 30.340 1.00 90.94 95 GLU A O 1
ATOM 748 N N . LYS A 1 96 ? -24.142 0.511 28.769 1.00 88.50 96 LYS A N 1
ATOM 749 C CA . LYS A 1 96 ? -25.087 -0.553 29.140 1.00 88.50 96 LYS A CA 1
ATOM 750 C C . LYS A 1 96 ? -24.907 -1.009 30.587 1.00 88.50 96 LYS A C 1
ATOM 752 O O . LYS A 1 96 ? -25.895 -1.144 31.306 1.00 88.50 96 LYS A O 1
ATOM 757 N N . GLN A 1 97 ? -23.666 -1.218 31.026 1.00 89.44 97 GLN A N 1
ATOM 758 C CA . GLN A 1 97 ? -23.363 -1.603 32.408 1.00 89.44 97 GLN A CA 1
ATOM 759 C C . GLN A 1 97 ? -23.791 -0.519 33.401 1.00 89.44 97 GLN A C 1
ATOM 761 O O . GLN A 1 97 ? -24.476 -0.823 34.370 1.00 89.44 97 GLN A O 1
ATOM 766 N N . HIS A 1 98 ? -23.483 0.748 33.116 1.00 91.12 98 HIS A N 1
ATOM 767 C CA . HIS A 1 98 ? -23.892 1.886 33.947 1.00 91.12 98 HIS A CA 1
ATOM 768 C C . HIS A 1 98 ? -25.414 2.036 34.056 1.00 91.12 98 HIS A C 1
ATOM 770 O O . HIS A 1 98 ? -25.941 2.349 35.123 1.00 91.12 98 HIS A O 1
ATOM 776 N N . LEU A 1 99 ? -26.141 1.801 32.960 1.00 88.62 99 LEU A N 1
ATOM 777 C CA . LEU A 1 99 ? -27.605 1.789 32.973 1.00 88.62 99 LEU A CA 1
ATOM 778 C C . LEU A 1 99 ? -28.148 0.628 33.813 1.00 88.62 99 LEU A C 1
ATOM 780 O O . LEU A 1 99 ? -29.069 0.831 34.597 1.00 88.62 99 LEU A O 1
ATOM 784 N N . THR A 1 100 ? -27.538 -0.551 33.699 1.00 87.94 100 THR A N 1
ATOM 785 C CA . THR A 1 100 ? -27.911 -1.737 34.485 1.00 87.94 100 THR A CA 1
ATOM 786 C C . THR A 1 100 ? -27.652 -1.528 35.981 1.00 87.94 100 THR A C 1
ATOM 788 O O . THR A 1 100 ? -28.460 -1.933 36.806 1.00 87.94 100 THR A O 1
ATOM 791 N N . GLU A 1 101 ? -26.559 -0.857 36.351 1.00 86.69 101 GLU A N 1
ATOM 792 C CA . GLU A 1 101 ? -26.239 -0.546 37.750 1.00 86.69 101 GLU A CA 1
ATOM 793 C C . GLU A 1 101 ? -27.224 0.462 38.358 1.00 86.69 101 GLU A C 1
ATOM 795 O O . GLU A 1 101 ? -27.663 0.297 39.493 1.00 86.69 101 GLU A O 1
ATOM 800 N N . LYS A 1 102 ? -27.610 1.496 37.599 1.00 87.38 102 LYS A N 1
ATOM 801 C CA . LYS A 1 102 ? -28.528 2.538 38.083 1.00 87.38 102 LYS A CA 1
ATOM 802 C C . LYS A 1 102 ? -29.985 2.106 38.164 1.00 87.38 102 LYS A C 1
ATOM 804 O O . LYS A 1 1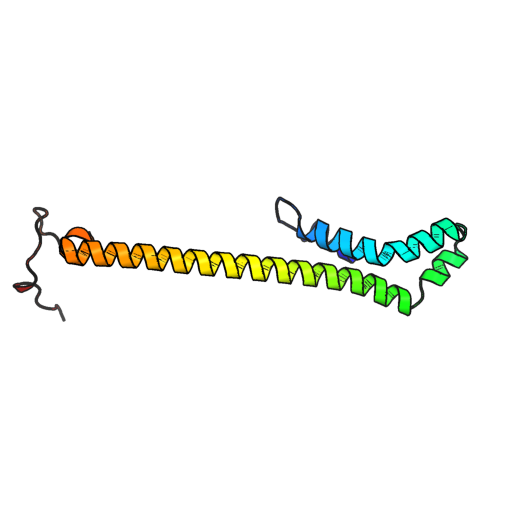02 ? -30.701 2.584 39.038 1.00 87.38 102 LYS A O 1
ATOM 809 N N . TRP A 1 103 ? -30.429 1.285 37.220 1.00 85.38 103 TRP A N 1
ATOM 810 C CA . TRP A 1 103 ? -31.847 0.988 37.020 1.00 85.38 103 TRP A CA 1
ATOM 811 C C . TRP A 1 103 ? -32.187 -0.498 37.192 1.00 85.38 103 TRP A C 1
ATOM 813 O O . TRP A 1 103 ? -33.350 -0.869 37.084 1.00 85.38 103 TRP A O 1
ATOM 823 N N . GLY A 1 104 ? -31.197 -1.348 37.472 1.00 81.06 104 GLY A N 1
ATOM 824 C CA . GLY A 1 104 ? -31.365 -2.796 37.555 1.00 81.06 104 GLY A CA 1
ATOM 825 C C . GLY A 1 104 ? -31.348 -3.493 36.189 1.00 81.06 104 GLY A C 1
ATOM 826 O O . GLY A 1 104 ? -31.301 -2.871 35.125 1.00 81.06 104 GLY A O 1
ATOM 827 N N . VAL A 1 105 ? -31.401 -4.828 36.215 1.00 76.75 105 VAL A N 1
ATOM 828 C CA . VAL A 1 105 ? -31.376 -5.707 35.019 1.00 76.75 105 VAL A CA 1
ATOM 829 C C . VAL A 1 105 ? -32.630 -5.535 34.138 1.00 76.75 105 VAL A C 1
ATOM 831 O O . VAL A 1 105 ? -32.668 -5.927 32.972 1.00 76.75 105 VAL A O 1
ATOM 834 N N . GLU A 1 106 ? -33.638 -4.855 34.675 1.00 71.69 106 GLU A N 1
ATOM 835 C CA . GLU A 1 106 ? -34.933 -4.540 34.068 1.00 71.69 106 GLU A CA 1
ATOM 836 C C . GLU A 1 106 ? -34.831 -3.608 32.846 1.00 71.69 106 GLU A C 1
ATOM 838 O O . GLU A 1 106 ? -35.757 -3.505 32.043 1.00 71.69 106 GLU A O 1
ATOM 843 N N . VAL A 1 107 ? -33.690 -2.941 32.648 1.00 73.75 107 VAL A N 1
ATOM 844 C CA . VAL A 1 107 ? -33.462 -2.046 31.497 1.00 73.75 107 VAL A CA 1
ATOM 845 C C . VAL A 1 107 ? -32.744 -2.756 30.342 1.00 73.75 107 VAL A C 1
ATOM 847 O O . VAL A 1 107 ? -32.683 -2.245 29.226 1.00 73.75 107 VAL A O 1
ATOM 850 N N . THR A 1 108 ? -32.240 -3.977 30.553 1.00 72.62 108 THR A N 1
ATOM 851 C CA . THR A 1 108 ? -31.519 -4.741 29.520 1.00 72.62 108 THR A CA 1
ATOM 852 C C . THR A 1 108 ? -32.452 -5.314 28.437 1.00 72.62 108 THR A C 1
ATOM 854 O O . THR A 1 108 ? -31.982 -5.699 27.368 1.00 72.62 108 THR A O 1
ATOM 857 N N . GLY A 1 109 ? -33.765 -5.365 28.691 1.00 70.25 109 GLY A N 1
ATOM 858 C CA . GLY A 1 109 ? -34.787 -5.915 27.785 1.00 70.25 109 GLY A CA 1
ATOM 859 C C . GLY A 1 109 ? -34.701 -7.432 27.568 1.00 70.25 109 GLY A C 1
ATOM 860 O O . GLY A 1 109 ? -35.343 -7.956 26.667 1.00 70.25 109 GLY A O 1
ATOM 861 N N . ASN A 1 110 ? -33.879 -8.126 28.359 1.00 65.38 110 ASN A N 1
ATOM 862 C CA . ASN A 1 110 ? -33.503 -9.526 28.164 1.00 65.38 110 ASN A CA 1
ATOM 863 C C . ASN A 1 110 ? -33.817 -10.336 29.434 1.00 65.38 110 ASN A C 1
ATOM 865 O O . ASN A 1 110 ? -32.940 -10.949 30.040 1.00 65.38 110 ASN A O 1
ATOM 869 N N . TYR A 1 111 ? -35.069 -10.259 29.876 1.00 65.50 111 TYR A N 1
ATOM 870 C CA . TYR A 1 111 ? -35.581 -10.909 31.081 1.00 65.50 111 TYR A CA 1
ATOM 871 C C . TYR A 1 111 ? -36.888 -11.645 30.767 1.00 65.50 111 TYR A C 1
ATOM 873 O O . TYR A 1 111 ? -37.656 -11.183 29.919 1.00 65.50 111 TYR A O 1
ATOM 881 N N . PRO A 1 112 ? -37.153 -12.786 31.428 1.00 62.94 112 PRO A N 1
ATOM 882 C CA . PRO A 1 112 ? -38.433 -13.459 31.305 1.00 62.94 112 PRO A CA 1
ATOM 883 C C . PRO A 1 112 ? -39.512 -12.598 31.977 1.00 62.94 112 PRO A C 1
ATOM 885 O O . PRO A 1 112 ? -39.476 -12.343 33.181 1.00 62.94 112 PRO A O 1
ATOM 888 N N . VAL A 1 113 ? -40.433 -12.107 31.156 1.00 68.56 113 VAL A N 1
ATOM 889 C CA . VAL A 1 113 ? -41.660 -11.415 31.564 1.00 68.56 113 VAL A CA 1
ATOM 890 C C . VAL A 1 113 ? -42.790 -12.434 31.679 1.00 68.56 113 VAL A C 1
ATOM 892 O O . VAL A 1 113 ? -42.848 -13.381 30.893 1.00 68.56 113 VAL A O 1
ATOM 895 N N . ASP A 1 114 ? -43.667 -12.252 32.662 1.00 69.00 114 ASP A N 1
ATOM 896 C CA . ASP A 1 114 ? -44.900 -13.032 32.787 1.00 69.00 114 ASP A CA 1
ATOM 897 C C . ASP A 1 114 ? -45.901 -12.714 31.650 1.00 69.00 114 ASP A C 1
ATOM 899 O O . ASP A 1 114 ? -45.681 -11.818 30.830 1.00 69.00 114 ASP A O 1
ATOM 903 N N . GLU A 1 115 ? -47.030 -13.434 31.591 1.00 70.25 115 GLU A N 1
ATOM 904 C CA . GLU A 1 115 ? -48.103 -13.188 30.604 1.00 70.25 115 GLU A CA 1
ATOM 905 C C . GLU A 1 115 ? -48.704 -11.769 30.679 1.00 70.25 115 GLU A C 1
ATOM 907 O O . GLU A 1 115 ? -49.407 -11.340 29.762 1.00 70.25 115 GLU A O 1
ATOM 912 N N . HIS A 1 116 ? -48.426 -11.022 31.749 1.00 65.69 116 HIS A N 1
ATOM 913 C CA . HIS A 1 116 ? -48.914 -9.669 31.993 1.00 65.69 116 HIS A CA 1
ATOM 914 C C . HIS A 1 116 ? -47.845 -8.585 31.760 1.00 65.69 116 HIS A C 1
ATOM 916 O O . HIS A 1 116 ? -48.156 -7.397 31.862 1.00 65.69 116 HIS A O 1
ATOM 922 N N . GLY A 1 117 ? -46.618 -8.965 31.387 1.00 66.44 117 GLY A N 1
ATOM 923 C CA . GLY A 1 117 ? -45.513 -8.050 31.103 1.00 66.44 117 GLY A CA 1
ATOM 924 C C . GLY A 1 117 ? -44.730 -7.575 32.333 1.00 66.44 117 GLY A C 1
ATOM 925 O O . GLY A 1 117 ? -43.937 -6.641 32.206 1.00 66.44 117 GLY A O 1
ATOM 926 N N . PHE A 1 118 ? -44.922 -8.190 33.503 1.00 68.62 118 PHE A N 1
ATOM 927 C CA . PHE A 1 118 ? -44.161 -7.905 34.721 1.00 68.62 118 PHE A CA 1
ATOM 928 C C . PHE A 1 118 ? -42.999 -8.885 34.913 1.00 68.62 118 PHE A C 1
ATOM 930 O O . PHE A 1 118 ? -42.953 -9.983 34.356 1.00 68.62 118 PHE A O 1
ATOM 937 N N . LEU A 1 119 ? -42.013 -8.457 35.698 1.00 61.62 119 LEU A N 1
ATOM 938 C CA . LEU A 1 119 ? -40.788 -9.210 35.945 1.00 61.62 119 LEU A CA 1
ATOM 939 C C . LEU A 1 119 ? -41.047 -10.395 36.873 1.00 61.62 119 LEU A C 1
ATOM 941 O O . LEU A 1 119 ? -41.522 -10.217 37.998 1.00 61.62 119 LEU A O 1
ATOM 945 N N . ILE A 1 120 ? -40.640 -11.589 36.442 1.00 68.12 120 ILE A N 1
ATOM 946 C CA . ILE A 1 120 ? -40.593 -12.763 37.315 1.00 68.12 120 ILE A CA 1
ATOM 947 C C . ILE A 1 120 ? -39.415 -12.563 38.275 1.00 68.12 120 ILE A C 1
ATOM 949 O O . ILE A 1 120 ? -38.256 -12.546 37.856 1.00 68.12 120 ILE A O 1
ATOM 953 N N . LYS A 1 121 ? -39.692 -12.355 39.567 1.00 60.97 121 LYS A N 1
ATOM 954 C CA . LYS A 1 121 ? -38.642 -12.190 40.584 1.00 60.97 121 LYS A CA 1
ATOM 955 C C . LYS A 1 121 ? -37.770 -13.449 40.631 1.00 60.97 121 LYS A C 1
ATOM 957 O O . LYS A 1 121 ? -38.276 -14.560 40.760 1.00 60.97 121 LYS A O 1
ATOM 962 N N . THR A 1 122 ? -36.453 -13.256 40.572 1.00 56.31 122 THR A N 1
ATOM 963 C CA . THR A 1 122 ? -35.414 -14.304 40.526 1.00 56.31 122 THR A CA 1
ATOM 964 C C . THR A 1 122 ? -35.489 -15.335 41.665 1.00 56.31 122 THR A C 1
ATOM 966 O O . THR A 1 122 ? -34.931 -16.418 41.522 1.00 56.31 122 THR A O 1
ATOM 969 N N . ASP A 1 123 ? -36.227 -15.074 42.749 1.00 48.19 123 ASP A N 1
ATOM 970 C CA . ASP A 1 123 ? -36.462 -16.049 43.827 1.00 48.19 123 ASP A CA 1
ATOM 971 C C . ASP A 1 123 ? -37.311 -17.267 43.391 1.00 48.19 123 ASP A C 1
ATOM 973 O O . ASP A 1 123 ? -37.275 -18.306 44.049 1.00 48.19 123 ASP A O 1
ATOM 977 N N . GLU A 1 124 ? -38.022 -17.188 42.259 1.00 48.69 124 GLU A N 1
ATOM 978 C CA . GLU A 1 124 ? -38.805 -18.300 41.688 1.00 48.69 124 GLU A CA 1
ATOM 979 C C . GLU A 1 124 ? -38.134 -18.976 40.480 1.00 48.69 124 GLU A C 1
ATOM 981 O O . GLU A 1 124 ? -38.603 -20.012 39.999 1.00 48.69 124 GLU A O 1
ATOM 986 N N . ALA A 1 125 ? -36.997 -18.451 40.009 1.00 48.97 125 ALA A N 1
ATOM 987 C CA . ALA A 1 125 ? -36.234 -19.034 38.909 1.00 48.97 125 ALA A CA 1
ATOM 988 C C . ALA A 1 125 ? -35.417 -20.241 39.397 1.00 48.97 125 ALA A C 1
ATOM 990 O O . ALA A 1 125 ? -34.190 -20.215 39.507 1.00 48.97 125 ALA A O 1
ATOM 991 N N . LYS A 1 126 ? -36.119 -21.334 39.698 1.00 45.41 126 LYS A N 1
ATOM 992 C CA . LYS A 1 126 ? -35.511 -22.651 39.875 1.00 45.41 126 LYS A CA 1
ATOM 993 C C . LYS A 1 126 ? -34.796 -23.015 38.564 1.00 45.41 126 LYS A C 1
ATOM 995 O O . LYS A 1 126 ? -35.439 -22.965 37.513 1.00 45.41 126 LYS A O 1
ATOM 1000 N N . PRO A 1 127 ? -33.503 -23.382 38.581 1.00 39.78 127 PRO A N 1
ATOM 1001 C CA . PRO A 1 127 ? -32.828 -23.809 37.366 1.00 39.78 127 PRO A CA 1
ATOM 1002 C C . PRO A 1 127 ? -33.495 -25.102 36.885 1.00 39.78 127 PRO A C 1
ATOM 1004 O O . PRO A 1 127 ? -33.540 -26.094 37.617 1.00 39.78 127 PRO A O 1
ATOM 1007 N N . ALA A 1 128 ? -34.064 -25.069 35.681 1.00 47.78 128 ALA A N 1
ATOM 1008 C CA . ALA A 1 128 ? -34.484 -26.277 34.991 1.00 47.78 128 ALA A CA 1
ATOM 1009 C C . ALA A 1 128 ? -33.225 -27.030 34.538 1.00 47.78 128 ALA A C 1
ATOM 1011 O O . ALA A 1 128 ? -32.329 -26.438 33.935 1.00 47.78 128 ALA A O 1
ATOM 1012 N N . VAL A 1 129 ? -33.179 -28.304 34.931 1.00 39.38 129 VAL A N 1
ATOM 1013 C CA . VAL A 1 129 ? -32.177 -29.329 34.595 1.00 39.38 129 VAL A CA 1
ATOM 1014 C C . VAL A 1 129 ? -31.984 -29.453 33.088 1.00 39.38 129 VAL A C 1
ATOM 1016 O O . VAL A 1 129 ? -33.008 -29.402 32.371 1.00 39.38 129 VAL A O 1
#